Protein AF-A0AB35WZZ3-F1 (afdb_monomer)

Radius of gyration: 19.02 Å; Cα contacts (8 Å, |Δi|>4): 76; chains: 1; bounding box: 48×32×59 Å

Me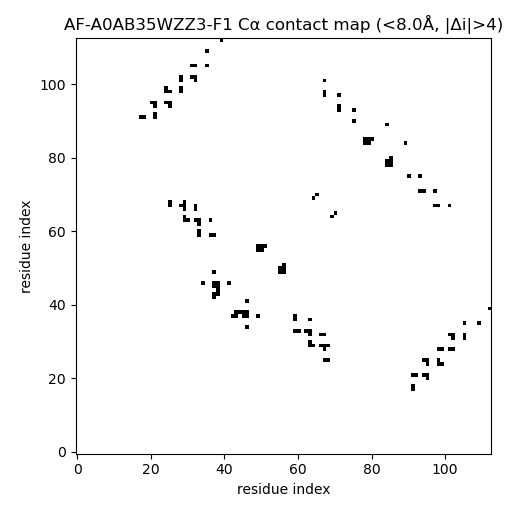an predicted aligned error: 11.55 Å

pLDDT: mean 73.07, std 9.66, range [41.69, 84.5]

Sequence (113 aa):
MEVAASQRPKIHQAKTSLLLWASALTIASTVLVFIATIGKDYGMSGISSVIGEPVVFQSYIFQALGGSIGLPAIHVLVASLFKSKRNSTSRRRIFIVWSVVVITLQLIVIKSL

Solvent-accessible surface area (backbone atoms only — not comparable to full-atom values): 6303 Å² total; per-residue (Å²): 138,84,77,96,71,89,73,74,68,62,64,56,51,56,55,52,51,53,48,53,52,33,52,51,43,44,54,51,28,28,51,49,44,36,52,52,52,45,35,72,76,54,34,82,82,32,56,67,61,38,66,74,33,65,71,58,38,49,51,46,49,51,49,14,45,46,75,59,44,43,67,52,49,51,53,47,52,58,37,55,72,39,80,90,57,62,47,71,70,59,50,44,48,50,47,43,55,45,26,52,51,52,45,54,53,51,54,51,51,62,74,73,105

Nearest PDB structures (foldseek):
  1ez3-assembly1_A  TM=2.891E-01  e=9.883E+00  Rattus norvegicus
  6h2f-assembly1_A  TM=2.253E-01  e=9.361E+00  Aeromonas hydrophila subsp. hydrophila AL09-71

Structure (mmCIF, N/CA/C/O backbone):
data_AF-A0AB35WZZ3-F1
#
_entry.id   AF-A0AB35WZZ3-F1
#
loop_
_atom_site.group_PDB
_atom_site.id
_atom_site.type_symbol
_atom_site.label_atom_id
_atom_site.label_alt_id
_atom_site.label_comp_id
_atom_site.label_asym_id
_atom_site.label_entity_id
_atom_site.label_seq_id
_atom_site.pdbx_PDB_ins_code
_atom_site.Cartn_x
_atom_site.Cartn_y
_atom_site.Cartn_z
_atom_site.occupancy
_atom_site.B_iso_or_equiv
_atom_site.auth_seq_id
_atom_site.auth_comp_id
_atom_site.auth_asym_id
_atom_site.auth_atom_id
_atom_site.pdbx_PDB_model_num
ATOM 1 N N . MET A 1 1 ? 25.993 20.822 -40.740 1.00 41.69 1 MET A N 1
ATOM 2 C CA . MET A 1 1 ? 26.288 20.412 -39.348 1.00 41.69 1 MET A CA 1
ATOM 3 C C . MET A 1 1 ? 24.998 20.545 -38.560 1.00 41.69 1 MET A C 1
ATOM 5 O O . MET A 1 1 ? 24.672 21.635 -38.113 1.00 41.69 1 MET A O 1
ATOM 9 N N . GLU A 1 2 ? 24.201 19.480 -38.515 1.00 46.62 2 GLU A N 1
ATOM 10 C CA . GLU A 1 2 ? 22.810 19.534 -38.058 1.00 46.62 2 GLU A CA 1
ATOM 11 C C . GLU A 1 2 ? 22.672 18.902 -36.663 1.00 46.62 2 GLU A C 1
ATOM 13 O O . GLU A 1 2 ? 22.895 17.713 -36.464 1.00 46.62 2 GLU A O 1
ATOM 18 N N . VAL A 1 3 ? 22.394 19.776 -35.694 1.00 51.94 3 VAL A N 1
ATOM 19 C CA . VAL A 1 3 ? 21.508 19.608 -34.531 1.00 51.94 3 VAL A CA 1
ATOM 20 C C . VAL A 1 3 ? 21.571 18.269 -33.771 1.00 51.94 3 VAL A C 1
ATOM 22 O O . VAL A 1 3 ? 20.701 17.413 -33.882 1.00 51.94 3 VAL A O 1
ATOM 25 N N . ALA A 1 4 ? 22.519 18.165 -32.835 1.00 54.06 4 ALA A N 1
ATOM 26 C CA . ALA A 1 4 ? 22.483 17.195 -31.730 1.00 54.06 4 ALA A CA 1
ATOM 27 C C . ALA A 1 4 ? 21.775 17.763 -30.476 1.00 54.06 4 ALA A C 1
ATOM 29 O O . ALA A 1 4 ? 22.236 17.592 -29.346 1.00 54.06 4 ALA A O 1
ATOM 30 N N . ALA A 1 5 ? 20.660 18.474 -30.659 1.00 63.69 5 ALA A N 1
ATOM 31 C CA . ALA A 1 5 ? 19.869 19.043 -29.571 1.00 63.69 5 ALA A CA 1
ATOM 32 C C . ALA A 1 5 ? 18.444 18.474 -29.597 1.00 63.69 5 ALA A C 1
ATOM 34 O O . ALA A 1 5 ? 17.812 18.433 -30.643 1.00 63.69 5 ALA A O 1
ATOM 35 N N . SER A 1 6 ? 17.923 18.104 -28.420 1.00 56.25 6 SER A N 1
ATOM 36 C CA . SER A 1 6 ? 16.512 17.748 -28.160 1.00 56.25 6 SER A CA 1
ATOM 37 C C . SER A 1 6 ? 16.118 16.257 -28.126 1.00 56.25 6 SER A C 1
ATOM 39 O O . SER A 1 6 ? 15.134 15.836 -28.726 1.00 56.25 6 SER A O 1
ATOM 41 N N . GLN A 1 7 ? 16.795 15.440 -27.309 1.00 52.62 7 GLN A N 1
ATOM 42 C CA . GLN A 1 7 ? 16.168 14.211 -26.763 1.00 52.62 7 GLN A CA 1
ATOM 43 C C . GLN A 1 7 ? 16.281 14.040 -25.235 1.00 52.62 7 GLN A C 1
ATOM 45 O O . GLN A 1 7 ? 15.678 13.131 -24.666 1.00 52.62 7 GLN A O 1
ATOM 50 N N . ARG A 1 8 ? 16.971 14.940 -24.518 1.00 51.97 8 ARG A N 1
ATOM 51 C CA . ARG A 1 8 ? 17.187 14.813 -23.063 1.00 51.97 8 ARG A CA 1
ATOM 52 C C . ARG A 1 8 ? 15.981 15.119 -22.138 1.00 51.97 8 ARG A C 1
ATOM 54 O O . ARG A 1 8 ? 15.949 14.507 -21.071 1.00 51.97 8 ARG A O 1
ATOM 61 N N . PRO A 1 9 ? 14.963 15.947 -22.473 1.00 53.34 9 PRO A N 1
ATOM 62 C CA . PRO A 1 9 ? 13.908 16.264 -21.497 1.00 53.34 9 PRO A CA 1
ATOM 63 C C . PRO A 1 9 ? 12.810 15.188 -21.369 1.00 53.34 9 PRO A C 1
ATOM 65 O O . PRO A 1 9 ? 12.234 15.025 -20.293 1.00 53.34 9 PRO A O 1
ATOM 68 N N . LYS A 1 10 ? 12.536 14.401 -22.422 1.00 53.03 10 LYS A N 1
ATOM 69 C CA . LYS A 1 10 ? 11.400 13.453 -22.428 1.00 53.03 10 LYS A CA 1
ATOM 70 C C . LYS A 1 10 ? 11.599 12.252 -21.494 1.00 53.03 10 LYS A C 1
ATOM 72 O O . LYS A 1 10 ? 10.660 11.832 -20.822 1.00 53.03 10 LYS A O 1
ATOM 77 N N . ILE A 1 11 ? 12.820 11.719 -21.404 1.00 54.66 11 ILE A N 1
ATOM 78 C CA . ILE A 1 11 ? 13.120 10.534 -20.577 1.00 54.66 11 ILE A CA 1
ATOM 79 C C . ILE A 1 11 ? 13.040 10.870 -19.083 1.00 54.66 11 ILE A C 1
ATOM 81 O O . ILE A 1 11 ? 12.576 10.049 -18.288 1.00 54.66 11 ILE A O 1
ATOM 85 N N . HIS A 1 12 ? 13.478 12.070 -18.690 1.00 53.25 12 HIS A N 1
ATOM 86 C CA . HIS A 1 12 ? 13.447 12.470 -17.289 1.00 53.25 12 HIS A CA 1
ATOM 87 C C . HIS A 1 12 ? 12.016 12.754 -16.824 1.00 53.25 12 HIS A C 1
ATOM 89 O O . HIS A 1 12 ? 11.621 12.220 -15.790 1.00 53.25 12 HIS A O 1
ATOM 95 N N . GLN A 1 13 ? 11.214 13.481 -17.614 1.00 57.88 13 GLN A N 1
ATOM 96 C CA . GLN A 1 13 ? 9.814 13.753 -17.273 1.00 57.88 13 GLN A CA 1
ATOM 97 C C . GLN A 1 13 ? 8.944 12.491 -17.227 1.00 57.88 13 GLN A C 1
ATOM 99 O O . GLN A 1 13 ? 8.154 12.337 -16.298 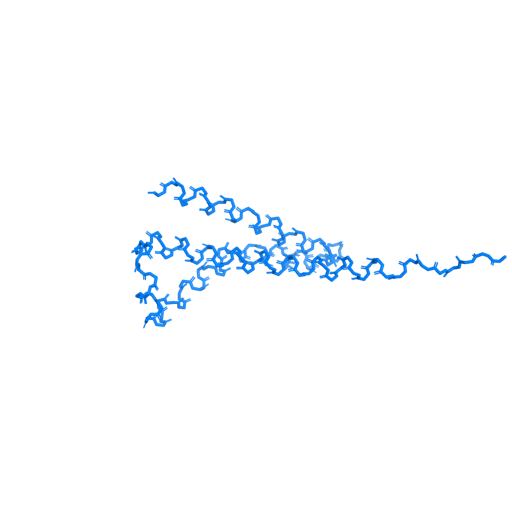1.00 57.88 13 GLN A O 1
ATOM 104 N N . ALA A 1 14 ? 9.131 11.546 -18.155 1.00 58.94 14 ALA A N 1
ATOM 105 C CA . ALA A 1 14 ? 8.392 10.282 -18.142 1.00 58.94 14 ALA A CA 1
ATOM 106 C C . ALA A 1 14 ? 8.701 9.425 -16.900 1.00 58.94 14 ALA A C 1
ATOM 108 O O . ALA A 1 14 ? 7.836 8.714 -16.396 1.00 58.94 14 ALA A O 1
ATOM 109 N N . LYS A 1 15 ? 9.933 9.485 -16.372 1.00 56.97 15 LYS A N 1
ATOM 110 C CA . LYS A 1 15 ? 10.300 8.785 -15.130 1.00 56.97 15 LYS A CA 1
ATOM 111 C C . LYS A 1 15 ? 9.719 9.458 -13.888 1.00 56.97 15 LYS A C 1
ATOM 113 O O . LYS A 1 15 ? 9.410 8.741 -12.935 1.00 56.97 15 LYS A O 1
ATOM 118 N N . THR A 1 16 ? 9.589 10.782 -13.880 1.00 62.03 16 THR A N 1
ATOM 119 C CA . THR A 1 16 ? 8.998 11.529 -12.761 1.00 62.03 16 THR A CA 1
ATOM 120 C C . THR A 1 16 ? 7.482 11.347 -12.722 1.00 62.03 16 THR A C 1
ATOM 122 O O . THR A 1 16 ? 6.936 11.072 -11.657 1.00 62.03 16 THR A O 1
ATOM 125 N N . SER A 1 17 ? 6.810 11.369 -13.878 1.00 70.81 17 SER A N 1
ATOM 126 C CA . SER A 1 17 ? 5.367 11.113 -13.958 1.00 70.81 17 SER A CA 1
ATOM 127 C C . SER A 1 17 ? 5.011 9.696 -13.496 1.00 70.81 17 SER A C 1
ATOM 129 O O . SER A 1 17 ? 4.091 9.521 -12.705 1.00 70.81 17 SER A O 1
ATOM 131 N N . LEU A 1 18 ? 5.786 8.680 -13.891 1.00 67.12 18 LEU A N 1
ATOM 132 C CA . LEU A 1 18 ? 5.563 7.289 -13.470 1.00 67.12 18 LEU A CA 1
ATOM 133 C C . LEU A 1 18 ? 5.733 7.058 -11.963 1.00 67.12 18 LEU A C 1
ATOM 135 O O . LEU A 1 18 ? 5.088 6.167 -11.419 1.00 67.12 18 LEU A O 1
ATOM 139 N N . LEU A 1 19 ? 6.619 7.811 -11.296 1.00 73.69 19 LEU A N 1
ATOM 140 C CA . LEU A 1 19 ? 6.722 7.768 -9.831 1.00 73.69 19 LEU A CA 1
ATOM 141 C C . LEU A 1 19 ? 5.461 8.316 -9.193 1.00 73.69 19 LEU A C 1
ATOM 143 O O . LEU A 1 19 ? 4.896 7.652 -8.335 1.00 73.69 19 LEU A O 1
ATOM 147 N N . LEU A 1 20 ? 5.040 9.494 -9.651 1.00 78.56 20 LEU A N 1
ATOM 148 C CA . LEU A 1 20 ? 3.897 10.208 -9.104 1.00 78.56 20 LEU A CA 1
ATOM 149 C C . LEU A 1 20 ? 2.618 9.367 -9.209 1.00 78.56 20 LEU A C 1
ATOM 151 O O . LEU A 1 20 ? 1.887 9.218 -8.233 1.00 78.56 20 LEU A O 1
ATOM 155 N N . TRP A 1 21 ? 2.398 8.743 -10.371 1.00 74.19 21 TRP A N 1
ATOM 156 C CA . TRP A 1 21 ? 1.270 7.840 -10.594 1.00 74.19 21 TRP A CA 1
ATOM 157 C C . TRP A 1 21 ? 1.348 6.577 -9.735 1.00 74.19 21 TRP A C 1
ATOM 159 O O . TRP A 1 21 ? 0.349 6.197 -9.131 1.00 74.19 21 TRP A O 1
ATOM 169 N N . ALA A 1 22 ? 2.519 5.939 -9.637 1.00 73.44 22 ALA A N 1
ATOM 170 C CA . ALA A 1 22 ? 2.682 4.743 -8.812 1.00 73.44 22 ALA A CA 1
ATOM 171 C C . ALA A 1 22 ? 2.442 5.038 -7.322 1.00 73.44 22 ALA A C 1
ATOM 173 O O . ALA A 1 22 ? 1.758 4.264 -6.652 1.00 73.44 22 ALA A O 1
ATOM 174 N N . SER A 1 23 ? 2.951 6.163 -6.807 1.00 77.94 23 SER A N 1
ATOM 175 C CA . SER A 1 23 ? 2.712 6.573 -5.422 1.00 77.94 23 SER A CA 1
ATOM 176 C C . SER A 1 23 ? 1.248 6.928 -5.180 1.00 77.94 23 SER A C 1
ATOM 178 O O . SER A 1 23 ? 0.671 6.447 -4.210 1.00 77.94 23 SER A O 1
ATOM 180 N N . ALA A 1 24 ? 0.626 7.703 -6.075 1.00 80.81 24 ALA A N 1
ATOM 181 C CA . ALA A 1 24 ? -0.773 8.101 -5.936 1.00 80.81 24 ALA A CA 1
ATOM 182 C C . ALA A 1 24 ? -1.715 6.889 -5.944 1.00 80.81 24 ALA A C 1
ATOM 184 O O . ALA A 1 24 ? -2.582 6.782 -5.083 1.00 80.81 24 ALA A O 1
ATOM 185 N N . LEU A 1 25 ? -1.503 5.940 -6.863 1.00 80.19 25 LEU A N 1
ATOM 186 C CA . LEU A 1 25 ? -2.295 4.710 -6.942 1.00 80.19 25 LEU A CA 1
ATOM 187 C C . LEU A 1 25 ? -2.097 3.810 -5.722 1.00 80.19 25 LEU A C 1
ATOM 189 O O . LEU A 1 25 ? -3.063 3.227 -5.236 1.00 80.19 25 LEU A O 1
ATOM 193 N N . THR A 1 26 ? -0.871 3.724 -5.201 1.00 76.69 26 THR A N 1
ATOM 194 C CA . THR A 1 26 ? -0.596 2.936 -3.993 1.00 76.69 26 THR A CA 1
ATOM 195 C C . THR A 1 26 ? -1.336 3.531 -2.800 1.00 76.69 26 THR A C 1
ATOM 197 O O . THR A 1 26 ? -2.097 2.813 -2.158 1.00 76.69 26 THR A O 1
ATOM 200 N N . ILE A 1 27 ? -1.202 4.844 -2.573 1.00 83.62 27 ILE A N 1
ATOM 201 C CA . ILE A 1 27 ? -1.897 5.559 -1.492 1.00 83.62 27 ILE A CA 1
ATOM 202 C C . ILE A 1 27 ? -3.413 5.393 -1.628 1.00 83.62 27 ILE A C 1
ATOM 204 O O . ILE A 1 27 ? -4.071 4.998 -0.668 1.00 83.62 27 ILE A O 1
ATOM 208 N N . ALA A 1 28 ? -3.964 5.622 -2.823 1.00 81.88 28 ALA A N 1
ATOM 209 C CA . ALA A 1 28 ? -5.392 5.461 -3.078 1.00 81.88 28 ALA A CA 1
ATOM 210 C C . ALA A 1 28 ? -5.869 4.028 -2.790 1.00 81.88 28 ALA A C 1
ATOM 212 O O . ALA A 1 28 ? -6.900 3.842 -2.147 1.00 81.88 28 ALA A O 1
ATOM 213 N N . SER A 1 29 ? -5.100 3.012 -3.201 1.00 77.75 29 SER A N 1
ATOM 214 C CA . SER A 1 29 ? -5.432 1.615 -2.910 1.00 77.75 29 SER A CA 1
ATOM 215 C C . SER A 1 29 ? -5.404 1.317 -1.410 1.00 77.75 29 SER A C 1
ATOM 217 O O . SER A 1 29 ? -6.316 0.671 -0.908 1.00 77.75 29 SER A O 1
ATOM 219 N N . THR A 1 30 ? -4.418 1.829 -0.668 1.00 78.50 30 THR A N 1
ATOM 220 C CA . THR A 1 30 ? -4.323 1.622 0.781 1.00 78.50 30 THR A CA 1
ATOM 221 C C . THR A 1 30 ? -5.498 2.267 1.513 1.00 78.50 30 THR A C 1
ATOM 223 O O . THR A 1 30 ? -6.087 1.633 2.385 1.00 78.50 30 THR A O 1
ATOM 226 N N . VAL A 1 31 ? -5.889 3.485 1.126 1.00 83.06 31 VAL A N 1
ATOM 227 C CA . VAL A 1 31 ? -7.057 4.173 1.699 1.00 83.06 31 VAL A CA 1
ATOM 228 C C . VAL A 1 31 ? -8.347 3.405 1.409 1.00 83.06 31 VAL A C 1
ATOM 230 O O . VAL A 1 31 ? -9.166 3.227 2.306 1.00 83.06 31 VAL A O 1
ATOM 233 N N . LEU A 1 32 ? -8.521 2.893 0.188 1.00 82.06 32 LEU A N 1
ATOM 234 C CA . LEU A 1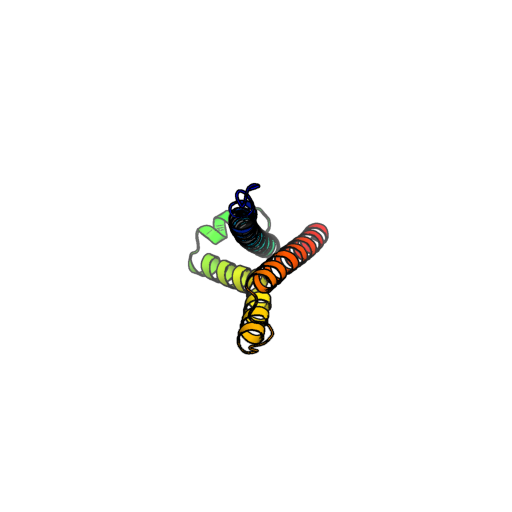 32 ? -9.693 2.087 -0.163 1.00 82.06 32 LEU A CA 1
ATOM 235 C C . LEU A 1 32 ? -9.768 0.789 0.639 1.00 82.06 32 LEU A C 1
ATOM 237 O O . LEU A 1 32 ? -10.836 0.461 1.144 1.00 82.06 32 LEU A O 1
ATOM 241 N N . VAL A 1 33 ? -8.649 0.074 0.798 1.00 81.94 33 VAL A N 1
ATOM 242 C CA . VAL A 1 33 ? -8.604 -1.124 1.651 1.00 81.94 33 VAL A CA 1
ATOM 243 C C . VAL A 1 33 ? -8.967 -0.754 3.087 1.00 81.94 33 VAL A C 1
ATOM 245 O O . VAL A 1 33 ? -9.790 -1.433 3.689 1.00 81.94 33 VAL A O 1
ATOM 248 N N . PHE A 1 34 ? -8.421 0.335 3.626 1.00 81.56 34 PHE A N 1
ATOM 249 C CA . PHE A 1 34 ? -8.733 0.799 4.978 1.00 81.56 34 PHE A CA 1
ATOM 250 C C . PHE A 1 34 ? -10.236 1.060 5.172 1.00 81.56 34 PHE A C 1
ATOM 252 O O . PHE A 1 34 ? -10.843 0.499 6.083 1.00 81.56 34 PHE A O 1
ATOM 259 N N . ILE A 1 35 ? -10.857 1.828 4.269 1.00 79.81 35 ILE A N 1
ATOM 260 C CA . ILE A 1 35 ? -12.296 2.132 4.318 1.00 79.81 35 ILE A CA 1
ATOM 261 C C . ILE A 1 35 ? -13.131 0.857 4.167 1.00 79.81 35 ILE A C 1
ATOM 263 O O . ILE A 1 35 ? -14.064 0.654 4.936 1.00 79.81 35 ILE A O 1
ATOM 267 N N . ALA A 1 36 ? -12.794 -0.015 3.214 1.00 78.06 36 ALA A N 1
ATOM 268 C CA . ALA A 1 36 ? -13.528 -1.257 2.983 1.00 78.06 36 ALA A CA 1
ATOM 269 C C . ALA A 1 36 ? -13.462 -2.200 4.194 1.00 78.06 36 ALA A C 1
ATOM 271 O O . ALA A 1 36 ? -14.456 -2.835 4.537 1.00 78.06 36 ALA A O 1
ATOM 272 N N . THR A 1 37 ? -12.313 -2.263 4.871 1.00 78.19 37 THR A N 1
ATOM 273 C CA . THR A 1 37 ? -12.135 -3.134 6.042 1.00 78.19 37 THR A CA 1
ATOM 274 C C . THR A 1 37 ? -12.952 -2.626 7.233 1.00 78.19 37 THR A C 1
ATOM 276 O O . THR A 1 37 ? -13.679 -3.403 7.843 1.00 78.19 37 THR A O 1
ATOM 279 N N . ILE A 1 38 ? -12.924 -1.315 7.505 1.00 78.38 38 ILE A N 1
ATOM 280 C CA . ILE A 1 38 ? -13.750 -0.707 8.563 1.00 78.38 38 ILE A CA 1
ATOM 281 C C . ILE A 1 38 ? -15.240 -0.803 8.224 1.00 78.38 38 ILE A C 1
ATOM 283 O O . ILE A 1 38 ? -16.048 -1.159 9.080 1.00 78.38 38 ILE A O 1
ATOM 287 N N . GLY A 1 39 ? -15.607 -0.525 6.971 1.00 76.69 39 GLY A N 1
ATOM 288 C CA . GLY A 1 39 ? -16.985 -0.609 6.495 1.00 76.69 39 GL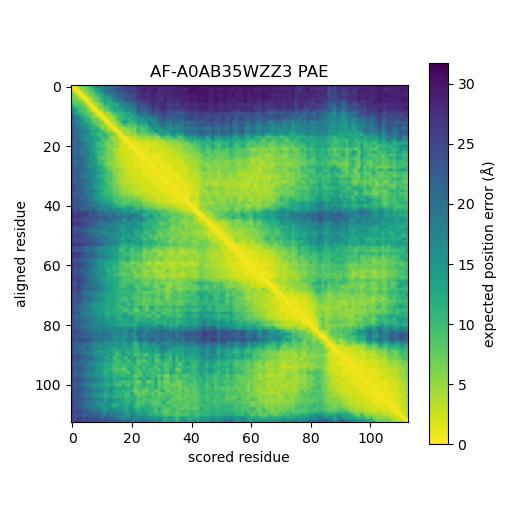Y A CA 1
ATOM 289 C C . GLY A 1 39 ? -17.564 -2.018 6.615 1.00 76.69 39 GLY A C 1
ATOM 290 O O . GLY A 1 39 ? -18.735 -2.157 6.957 1.00 76.69 39 GLY A O 1
ATOM 291 N N . LYS A 1 40 ? -16.746 -3.059 6.412 1.00 76.69 40 LYS A N 1
ATOM 292 C CA . LYS A 1 40 ? -17.156 -4.456 6.602 1.00 76.69 40 LYS A CA 1
ATOM 293 C C . LYS A 1 40 ? -17.409 -4.808 8.070 1.00 76.69 40 LYS A C 1
ATOM 295 O O . LYS A 1 40 ? -18.315 -5.585 8.350 1.00 76.69 40 LYS A O 1
ATOM 300 N N . ASP A 1 41 ? -16.597 -4.288 8.988 1.00 74.25 41 ASP A N 1
ATOM 301 C CA . ASP A 1 41 ? -16.627 -4.707 10.396 1.00 74.25 41 ASP A CA 1
ATOM 302 C C . ASP A 1 41 ? -17.592 -3.879 11.257 1.00 74.25 41 ASP A C 1
ATOM 304 O O . ASP A 1 41 ? -18.219 -4.425 12.162 1.00 74.25 41 ASP A O 1
ATOM 308 N N . TYR A 1 42 ? -17.756 -2.585 10.962 1.00 72.62 42 TYR A N 1
ATOM 309 C CA . TYR A 1 42 ? -18.570 -1.662 11.768 1.00 72.62 42 TYR A CA 1
ATOM 310 C C . TYR A 1 42 ? -19.648 -0.904 10.972 1.00 72.62 42 TYR A C 1
ATOM 312 O O . TYR A 1 42 ? -20.382 -0.094 11.543 1.00 72.62 42 TYR A O 1
ATOM 320 N N . GLY A 1 43 ? -19.750 -1.127 9.657 1.00 70.88 43 GLY A N 1
ATOM 321 C CA . GLY A 1 43 ? -20.560 -0.293 8.766 1.00 70.88 43 GLY A CA 1
ATOM 322 C C . GLY A 1 43 ? -19.936 1.089 8.519 1.00 70.88 43 GLY A C 1
ATOM 323 O O . GLY A 1 43 ? -19.020 1.528 9.216 1.00 70.88 43 GLY A O 1
ATOM 324 N N . MET A 1 44 ? -20.443 1.822 7.520 1.00 68.38 44 MET A N 1
ATOM 325 C CA . MET A 1 44 ? -19.915 3.149 7.139 1.00 68.38 44 MET A CA 1
ATOM 326 C C . MET A 1 44 ? -19.998 4.196 8.270 1.00 68.38 44 MET A C 1
ATOM 328 O O . MET A 1 44 ? -19.248 5.170 8.264 1.00 68.38 44 MET A O 1
ATOM 332 N N . SER A 1 45 ? -20.876 3.992 9.256 1.00 68.56 45 SER A N 1
ATOM 333 C CA . SER A 1 45 ? -21.033 4.845 10.441 1.00 68.56 45 SER A CA 1
ATOM 334 C C . SER A 1 45 ? -19.975 4.617 11.528 1.00 68.56 45 SER A C 1
ATOM 336 O O . SER A 1 45 ? -19.812 5.472 12.391 1.00 68.56 45 SER A O 1
ATOM 338 N N . GLY A 1 46 ? -19.247 3.494 11.506 1.00 67.69 46 GLY A N 1
ATOM 339 C CA . GLY A 1 46 ? -18.268 3.130 12.541 1.00 67.69 46 GLY A CA 1
ATOM 340 C C . GLY A 1 46 ? -16.883 3.764 12.386 1.00 67.69 46 GLY A C 1
ATOM 341 O O . GLY A 1 46 ? -16.033 3.611 13.261 1.00 67.69 46 GLY A O 1
ATOM 342 N N . ILE A 1 47 ? -16.639 4.497 11.294 1.00 68.44 47 ILE A N 1
ATOM 343 C CA . ILE A 1 47 ? -15.323 5.074 10.975 1.00 68.44 47 ILE A CA 1
ATOM 344 C C . ILE A 1 47 ? -14.863 6.063 12.056 1.00 68.44 47 ILE A C 1
ATOM 346 O O . ILE A 1 47 ? -13.700 6.043 12.454 1.00 68.44 47 ILE A O 1
ATOM 350 N N . SER A 1 48 ? -15.767 6.900 12.572 1.00 71.69 48 SER A N 1
ATOM 351 C CA . SER A 1 48 ? -15.444 7.857 13.638 1.00 71.69 48 SER A CA 1
ATOM 352 C C . SER A 1 48 ? -15.079 7.171 14.953 1.00 71.69 48 SER A C 1
ATOM 354 O O . SER A 1 48 ? -14.208 7.657 15.670 1.00 71.69 48 SER A O 1
ATOM 356 N N . SER A 1 49 ? -15.709 6.033 15.251 1.00 72.19 49 SER A N 1
ATOM 357 C CA . SER A 1 49 ? -15.432 5.252 16.459 1.00 72.19 49 SER A CA 1
ATOM 358 C C . SER A 1 49 ? -14.053 4.602 16.394 1.00 72.19 49 SER A C 1
ATOM 360 O O . SER A 1 49 ? -13.303 4.673 17.359 1.00 72.19 49 SER A O 1
ATOM 362 N N . VAL A 1 50 ? -13.665 4.071 15.228 1.00 72.75 50 VAL A N 1
ATOM 363 C CA . VAL A 1 50 ? -12.329 3.488 15.021 1.00 72.75 50 VAL A CA 1
ATOM 364 C C . VAL A 1 50 ? -11.222 4.539 15.147 1.00 72.75 50 VAL A C 1
ATOM 366 O O . VAL A 1 50 ? -10.178 4.253 15.722 1.00 72.75 50 VAL A O 1
ATOM 369 N N . ILE A 1 51 ? -11.435 5.765 14.654 1.00 75.56 51 ILE A N 1
ATOM 370 C CA . ILE A 1 51 ? -10.451 6.859 14.775 1.00 75.56 51 ILE A CA 1
ATOM 371 C C . ILE A 1 51 ? -10.263 7.294 16.238 1.00 75.56 51 ILE A C 1
ATOM 373 O O . ILE A 1 51 ? -9.163 7.693 16.619 1.00 75.56 51 ILE A O 1
ATOM 377 N N . GLY A 1 52 ? -11.314 7.205 17.058 1.00 79.44 52 GLY A N 1
ATOM 378 C CA . GLY A 1 52 ? -11.254 7.527 18.486 1.00 79.44 52 GLY A CA 1
ATOM 379 C C . GLY A 1 52 ? -10.422 6.542 19.312 1.00 79.44 52 GLY A C 1
ATOM 380 O O . GLY A 1 52 ? -10.019 6.873 20.425 1.00 79.44 52 GLY A O 1
ATOM 381 N N . GLU A 1 53 ? -10.128 5.361 18.765 1.00 82.31 53 GLU A N 1
ATOM 382 C CA . GLU A 1 53 ? -9.502 4.259 19.487 1.00 82.31 53 GLU A CA 1
ATOM 383 C C . GLU A 1 53 ? -8.149 3.902 18.840 1.00 82.31 53 GLU A C 1
ATOM 385 O O . GLU A 1 53 ? -8.082 3.119 17.888 1.00 82.31 53 GLU A O 1
ATOM 390 N N . PRO A 1 54 ? -7.027 4.469 19.325 1.00 78.88 54 PRO A N 1
ATOM 391 C CA . PRO A 1 54 ? -5.754 4.473 18.597 1.00 78.88 54 PRO A CA 1
ATOM 392 C C . PRO A 1 54 ? -5.195 3.071 18.323 1.00 78.88 54 PRO A C 1
ATOM 394 O O . PRO A 1 54 ? -4.562 2.850 17.292 1.00 78.88 54 PRO A O 1
ATOM 397 N N . VAL A 1 55 ? -5.460 2.109 19.211 1.00 84.25 55 VAL A N 1
ATOM 398 C CA . VAL A 1 55 ? -5.034 0.709 19.048 1.00 84.25 55 VAL A CA 1
ATOM 399 C C . VAL A 1 55 ? -5.788 0.031 17.900 1.00 84.25 55 VAL A C 1
ATOM 401 O O . VAL A 1 55 ? -5.184 -0.680 17.096 1.00 84.25 55 VAL A O 1
ATOM 404 N N . VAL A 1 56 ? -7.094 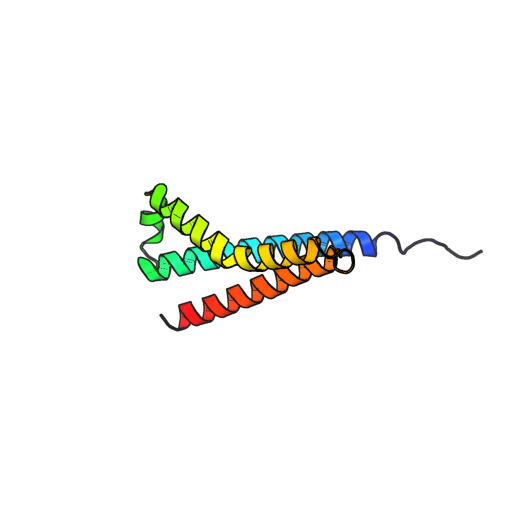0.281 17.795 1.00 79.88 56 VAL A N 1
ATOM 405 C CA . VAL A 1 56 ? -7.957 -0.270 16.742 1.00 79.88 56 VAL A CA 1
ATOM 406 C C . VAL A 1 56 ? -7.647 0.414 15.411 1.00 79.88 56 VAL A C 1
ATOM 408 O O . VAL A 1 56 ? -7.470 -0.240 14.390 1.00 79.88 56 VAL A O 1
ATOM 411 N N . PHE A 1 57 ? -7.462 1.733 15.415 1.00 79.31 57 PHE A N 1
ATOM 412 C CA . PHE A 1 57 ? -7.013 2.468 14.235 1.00 79.31 57 PHE A CA 1
ATOM 413 C C . PHE A 1 57 ? -5.686 1.926 13.680 1.00 79.31 57 PHE A C 1
ATOM 415 O O . PHE A 1 57 ? -5.548 1.692 12.476 1.00 79.31 57 PHE A O 1
ATOM 422 N N . GLN A 1 58 ? -4.712 1.678 14.560 1.00 82.81 58 GLN A N 1
ATOM 423 C CA . GLN A 1 58 ? -3.406 1.157 14.175 1.00 82.81 58 GLN A CA 1
ATOM 424 C C . GLN A 1 58 ? -3.492 -0.265 13.599 1.00 82.81 58 GLN A C 1
ATOM 426 O O . GLN A 1 58 ? -2.811 -0.557 12.611 1.00 82.81 58 GLN A O 1
ATOM 431 N N . SER A 1 59 ? -4.332 -1.142 14.159 1.00 81.94 59 SER A N 1
ATOM 432 C CA . SER A 1 59 ? -4.519 -2.495 13.620 1.00 81.94 59 SER A CA 1
ATOM 433 C C . SER A 1 59 ? -5.115 -2.462 12.208 1.00 81.94 59 SER A C 1
ATOM 435 O O . SER A 1 59 ? -4.592 -3.139 11.319 1.00 81.94 59 SER A O 1
ATOM 437 N N . TYR A 1 60 ? -6.103 -1.596 11.953 1.00 81.69 60 TYR A N 1
ATOM 438 C CA . TYR A 1 60 ? -6.671 -1.402 10.615 1.00 81.69 60 TYR A CA 1
ATOM 439 C C . TYR A 1 60 ? -5.678 -0.791 9.624 1.00 81.69 60 TYR A C 1
ATOM 441 O O . TYR A 1 60 ? -5.661 -1.189 8.459 1.00 81.69 60 TYR A O 1
ATOM 449 N N . ILE A 1 61 ? -4.801 0.122 10.060 1.00 82.06 61 ILE A N 1
ATOM 450 C CA . ILE A 1 61 ? -3.705 0.620 9.215 1.00 82.06 61 ILE A CA 1
ATOM 451 C C . ILE A 1 61 ? -2.772 -0.522 8.817 1.00 82.06 61 ILE A C 1
ATOM 453 O O . ILE A 1 61 ? -2.456 -0.664 7.636 1.00 82.06 61 ILE A O 1
ATOM 457 N N . PHE A 1 62 ? -2.332 -1.351 9.766 1.00 81.94 62 PHE A N 1
ATOM 458 C CA . PHE A 1 62 ? -1.442 -2.469 9.451 1.00 81.94 62 PHE A CA 1
ATOM 459 C C . PHE A 1 62 ? -2.107 -3.500 8.548 1.00 81.94 62 PHE A C 1
ATOM 461 O O . PHE A 1 62 ? -1.466 -4.007 7.629 1.00 81.94 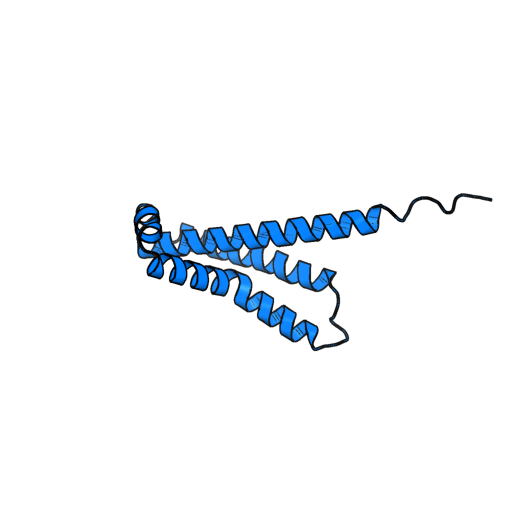62 PHE A O 1
ATOM 468 N N . GLN A 1 63 ? -3.394 -3.768 8.756 1.00 81.88 63 GLN A N 1
ATOM 469 C CA . GLN A 1 63 ? -4.163 -4.653 7.894 1.00 81.88 63 GLN A CA 1
ATOM 470 C C . GLN A 1 63 ? -4.295 -4.078 6.478 1.00 81.88 63 GLN A C 1
ATOM 472 O O . GLN A 1 63 ? -4.067 -4.792 5.499 1.00 81.88 63 GLN A O 1
ATOM 477 N N . ALA A 1 64 ? -4.569 -2.777 6.353 1.00 81.12 64 ALA A N 1
ATOM 478 C CA . ALA A 1 64 ? -4.657 -2.105 5.065 1.00 81.12 64 ALA A CA 1
ATOM 479 C C . ALA A 1 64 ? -3.308 -2.067 4.335 1.00 81.12 64 ALA A C 1
ATOM 481 O O . ALA A 1 64 ? -3.240 -2.359 3.138 1.00 81.12 64 ALA A O 1
ATOM 482 N N . LEU A 1 65 ? -2.218 -1.770 5.045 1.00 80.31 65 LEU A N 1
ATOM 483 C CA . LEU A 1 65 ? -0.858 -1.809 4.506 1.00 80.31 65 LEU A CA 1
ATOM 484 C C . LEU A 1 65 ? -0.462 -3.231 4.089 1.00 80.31 65 LEU A C 1
ATOM 486 O O . LEU A 1 65 ? 0.073 -3.423 2.998 1.00 80.31 65 LEU A O 1
ATOM 490 N N . GLY A 1 66 ? -0.772 -4.236 4.909 1.00 77.81 66 GLY A N 1
ATOM 491 C CA . GLY A 1 66 ? -0.521 -5.643 4.601 1.00 77.81 66 GLY A CA 1
ATOM 492 C C . GLY A 1 66 ? -1.271 -6.111 3.353 1.00 77.81 66 GLY A C 1
ATOM 493 O O . GLY A 1 66 ? -0.666 -6.705 2.461 1.00 77.81 66 GLY A O 1
ATOM 494 N N . GLY A 1 67 ? -2.560 -5.773 3.243 1.00 74.81 67 GLY A N 1
ATOM 495 C CA . GLY A 1 67 ? -3.406 -6.136 2.103 1.00 74.81 67 GLY A CA 1
ATOM 496 C C . GLY A 1 67 ? -3.068 -5.397 0.803 1.00 74.81 67 GLY A C 1
ATOM 497 O O . GLY A 1 67 ? -3.200 -5.967 -0.280 1.00 74.81 67 GLY A O 1
ATOM 498 N N . SER A 1 68 ? -2.600 -4.146 0.884 1.00 75.50 68 SER A N 1
ATOM 499 C CA . SER A 1 68 ? -2.298 -3.324 -0.301 1.00 75.50 68 SER A CA 1
ATOM 500 C C . SER A 1 68 ? -0.839 -3.408 -0.764 1.00 75.50 68 SER A C 1
ATOM 502 O O . SER A 1 68 ? -0.586 -3.452 -1.967 1.00 75.50 68 SER A O 1
ATOM 504 N N . ILE A 1 69 ? 0.126 -3.455 0.160 1.00 76.88 69 ILE A N 1
ATOM 505 C CA . ILE A 1 69 ? 1.563 -3.307 -0.136 1.00 76.88 69 ILE A CA 1
ATOM 506 C C . ILE A 1 69 ? 2.355 -4.593 0.132 1.00 76.88 69 ILE A C 1
ATOM 508 O O . ILE A 1 69 ? 3.400 -4.787 -0.492 1.00 76.88 69 ILE A O 1
ATOM 512 N N . GLY A 1 70 ? 1.870 -5.500 0.986 1.00 78.62 70 GLY A N 1
ATOM 513 C CA . GLY A 1 70 ? 2.617 -6.693 1.406 1.00 78.62 70 GLY A CA 1
ATOM 514 C C . GLY A 1 70 ? 3.091 -7.569 0.240 1.00 78.62 70 GLY A C 1
ATOM 515 O O . GLY A 1 70 ? 4.292 -7.768 0.049 1.00 78.62 70 GLY A O 1
ATOM 516 N N . LEU A 1 71 ? 2.163 -8.049 -0.591 1.00 77.31 71 LEU A N 1
ATOM 517 C CA . LEU A 1 71 ? 2.481 -8.932 -1.723 1.00 77.31 71 LEU A CA 1
ATOM 518 C C . LEU A 1 71 ? 3.360 -8.266 -2.811 1.00 77.31 71 LEU A C 1
ATOM 520 O O . LEU A 1 71 ? 4.351 -8.880 -3.220 1.00 77.31 71 LEU A O 1
ATOM 524 N N . PRO A 1 72 ? 3.107 -7.016 -3.250 1.00 77.94 72 PRO A N 1
ATOM 525 C CA . PRO A 1 72 ? 3.994 -6.289 -4.166 1.00 77.94 72 PRO A CA 1
ATOM 526 C C . PRO A 1 72 ? 5.384 -6.057 -3.606 1.00 77.94 72 PRO A C 1
ATOM 528 O O . PRO A 1 72 ? 6.366 -6.193 -4.336 1.00 77.94 72 PRO A O 1
ATOM 531 N N . ALA A 1 73 ? 5.475 -5.703 -2.322 1.00 78.88 73 ALA A N 1
ATOM 532 C CA . ALA A 1 73 ? 6.747 -5.461 -1.665 1.00 78.88 73 ALA A CA 1
ATOM 533 C C . ALA A 1 73 ? 7.583 -6.741 -1.640 1.00 78.88 73 ALA A C 1
ATOM 535 O O . ALA A 1 73 ? 8.745 -6.697 -2.037 1.00 78.88 73 ALA A O 1
ATOM 536 N N . ILE A 1 74 ? 6.985 -7.888 -1.293 1.00 80.69 74 ILE A N 1
ATOM 537 C CA . ILE A 1 74 ? 7.653 -9.197 -1.344 1.00 80.69 74 ILE A CA 1
ATOM 538 C C . ILE A 1 74 ? 8.092 -9.519 -2.777 1.00 80.69 74 ILE A C 1
ATOM 540 O O . ILE A 1 74 ? 9.249 -9.871 -3.003 1.00 80.69 74 ILE A O 1
ATOM 544 N N . HIS A 1 75 ? 7.213 -9.339 -3.766 1.00 78.69 75 HIS A N 1
ATOM 545 C CA . HIS A 1 75 ? 7.536 -9.613 -5.167 1.00 78.69 75 HIS A CA 1
ATOM 546 C C . HIS A 1 75 ? 8.710 -8.754 -5.663 1.00 78.69 75 HIS A C 1
ATOM 548 O O . HIS A 1 75 ? 9.629 -9.249 -6.320 1.00 78.69 75 HIS A O 1
ATOM 554 N N . VAL A 1 76 ? 8.714 -7.462 -5.329 1.00 78.56 76 VAL A N 1
ATOM 555 C CA . VAL A 1 7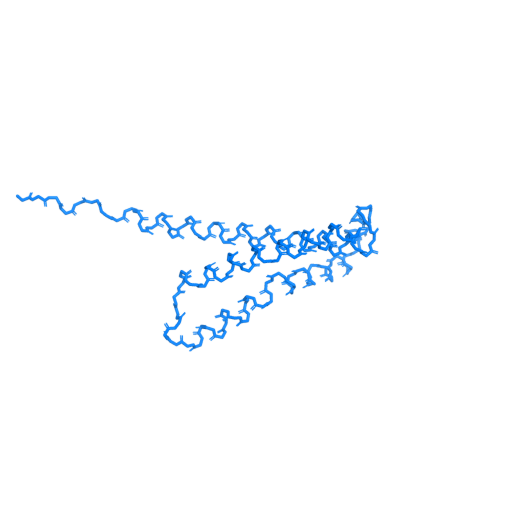6 ? 9.795 -6.536 -5.682 1.00 78.56 76 VAL A CA 1
ATOM 556 C C . VAL A 1 76 ? 11.078 -6.851 -4.915 1.00 78.56 76 VAL A C 1
ATOM 558 O O . VAL A 1 76 ? 12.158 -6.748 -5.500 1.00 78.56 76 VAL A O 1
ATOM 561 N N . LEU A 1 77 ? 10.981 -7.269 -3.653 1.00 80.31 77 LEU A N 1
ATOM 562 C CA . LEU A 1 77 ? 12.116 -7.669 -2.824 1.00 80.31 77 LEU A CA 1
ATOM 563 C C . LEU A 1 77 ? 12.795 -8.908 -3.413 1.00 80.31 77 LEU A C 1
ATOM 565 O O . LEU A 1 77 ? 13.994 -8.860 -3.685 1.00 80.31 77 LEU A O 1
ATOM 569 N N . VAL A 1 78 ? 12.032 -9.949 -3.754 1.00 80.75 78 VAL A N 1
ATOM 570 C CA . VAL A 1 78 ? 12.544 -11.143 -4.449 1.00 80.75 78 VAL A CA 1
ATOM 571 C C . VAL A 1 78 ? 13.156 -10.756 -5.797 1.00 80.75 78 VAL A C 1
ATOM 573 O O . VAL A 1 78 ? 14.301 -11.100 -6.083 1.00 80.75 78 VAL A O 1
ATOM 576 N N . ALA A 1 79 ? 12.459 -9.953 -6.607 1.00 77.75 79 ALA A N 1
ATOM 577 C CA . ALA A 1 79 ? 12.976 -9.482 -7.893 1.00 77.75 79 ALA A CA 1
ATOM 578 C C . ALA A 1 79 ? 14.238 -8.604 -7.766 1.00 77.75 79 ALA A C 1
ATOM 580 O O . ALA A 1 79 ? 15.000 -8.478 -8.726 1.00 77.75 79 ALA A O 1
ATOM 581 N N . SER A 1 80 ? 14.481 -7.986 -6.605 1.00 71.50 80 SER A N 1
ATOM 582 C CA . SER A 1 80 ? 15.673 -7.172 -6.355 1.00 71.50 80 SER A CA 1
ATOM 583 C C . SER A 1 80 ? 16.945 -8.001 -6.152 1.00 71.50 80 SER A C 1
ATOM 585 O O . SER A 1 80 ? 18.031 -7.536 -6.529 1.00 71.50 80 SER A O 1
ATOM 587 N N . LEU A 1 81 ? 16.798 -9.229 -5.639 1.00 77.56 81 LEU A N 1
ATOM 588 C CA . LEU A 1 81 ? 17.889 -10.179 -5.415 1.00 77.56 81 LEU A CA 1
ATOM 589 C C . LEU A 1 81 ? 18.441 -10.724 -6.742 1.00 77.56 81 LEU A C 1
ATOM 591 O O . LEU A 1 81 ? 19.647 -10.920 -6.881 1.00 77.56 81 LEU A O 1
ATOM 595 N N . PHE A 1 82 ? 17.599 -10.854 -7.770 1.00 75.69 82 PHE A N 1
ATOM 596 C CA . PHE A 1 82 ? 18.023 -11.299 -9.099 1.00 75.69 82 PHE A CA 1
ATOM 597 C C . PHE A 1 82 ? 18.580 -10.137 -9.937 1.00 75.69 82 PHE A C 1
ATOM 599 O O . PHE A 1 82 ? 17.847 -9.257 -10.393 1.00 75.69 82 PHE A O 1
ATOM 606 N N . LYS A 1 83 ? 19.896 -10.156 -10.203 1.00 55.06 83 LYS A N 1
ATOM 607 C CA . LYS A 1 83 ? 20.638 -9.105 -10.938 1.00 55.06 83 LYS A CA 1
ATOM 608 C C . LYS A 1 83 ? 20.030 -8.764 -12.313 1.00 55.06 83 LYS A C 1
ATOM 610 O O . LYS A 1 83 ? 20.066 -7.606 -12.714 1.00 55.06 83 LYS A O 1
ATOM 615 N N . SER A 1 84 ? 19.404 -9.736 -12.984 1.00 61.50 84 SER A N 1
ATOM 616 C CA . SER A 1 84 ? 18.726 -9.571 -14.284 1.00 61.50 84 SER A CA 1
ATOM 617 C C . SER A 1 84 ? 17.408 -8.768 -14.210 1.00 61.50 84 SER A C 1
ATOM 619 O O . SER A 1 84 ? 17.058 -8.069 -15.157 1.00 61.50 84 SER A O 1
ATOM 621 N N . LYS A 1 85 ? 16.696 -8.778 -13.070 1.00 59.19 85 LYS A N 1
ATOM 622 C CA . LYS A 1 85 ? 15.373 -8.132 -12.903 1.00 59.19 85 LYS A CA 1
ATOM 623 C C . LYS A 1 85 ? 15.417 -6.774 -12.192 1.00 59.19 85 LYS A C 1
ATOM 625 O O . LYS A 1 85 ? 14.379 -6.205 -11.848 1.00 59.19 85 LYS A O 1
ATOM 630 N N . ARG A 1 86 ? 16.606 -6.194 -12.004 1.00 60.12 86 ARG A N 1
ATOM 631 C CA . ARG A 1 86 ? 16.842 -4.966 -11.220 1.00 60.12 86 ARG A CA 1
ATOM 632 C C . ARG A 1 86 ? 16.401 -3.661 -11.924 1.00 60.12 86 ARG A C 1
ATOM 634 O O . ARG A 1 86 ? 16.989 -2.606 -11.709 1.00 60.12 86 ARG A O 1
ATOM 641 N N . ASN A 1 87 ? 15.359 -3.709 -12.755 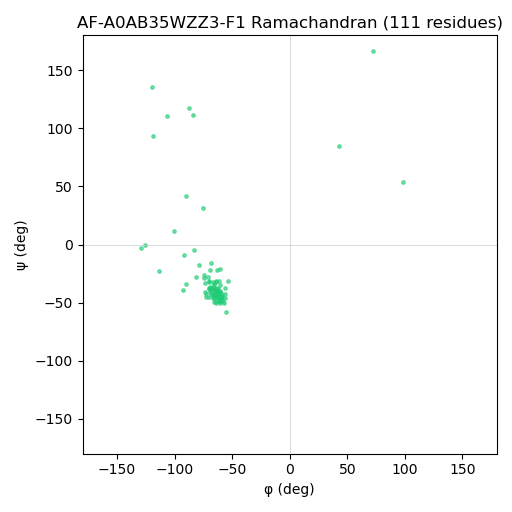1.00 72.44 87 ASN A N 1
ATOM 642 C CA . ASN A 1 87 ? 14.855 -2.561 -13.508 1.00 72.44 87 ASN A CA 1
ATOM 643 C C . ASN A 1 87 ? 13.818 -1.761 -12.695 1.00 72.44 87 ASN A C 1
ATOM 645 O O . ASN A 1 87 ? 12.730 -2.253 -12.386 1.00 72.44 87 ASN A O 1
ATOM 649 N N . SER A 1 88 ? 14.141 -0.497 -12.397 1.00 68.19 88 SER A N 1
ATOM 650 C CA . SER A 1 88 ? 13.280 0.444 -11.660 1.00 68.19 88 SER A CA 1
ATOM 651 C C . SER A 1 88 ? 11.900 0.636 -12.307 1.00 68.19 88 SER A C 1
ATOM 653 O O . SER A 1 88 ? 10.887 0.686 -11.612 1.00 68.19 88 SER A O 1
ATOM 655 N N . THR A 1 89 ? 11.825 0.650 -13.641 1.00 72.50 89 THR A N 1
ATOM 656 C CA . THR A 1 89 ? 10.557 0.795 -14.372 1.00 72.50 89 THR A CA 1
ATOM 657 C C . THR A 1 89 ? 9.655 -0.426 -14.185 1.00 72.50 89 THR A C 1
ATOM 659 O O . THR A 1 89 ? 8.443 -0.282 -14.030 1.00 72.50 89 THR A O 1
ATOM 662 N N . SER A 1 90 ? 10.239 -1.627 -14.141 1.00 73.44 90 SER A N 1
ATOM 663 C CA . SER A 1 90 ? 9.483 -2.869 -13.944 1.00 73.44 90 SER A CA 1
ATOM 664 C C . SER A 1 90 ? 8.895 -2.953 -12.536 1.00 73.44 90 SER A C 1
ATOM 666 O O . SER A 1 90 ? 7.755 -3.376 -12.374 1.00 73.44 90 SER A O 1
ATOM 668 N N . ARG A 1 91 ? 9.632 -2.476 -11.522 1.00 74.50 91 ARG A N 1
ATOM 669 C CA . ARG A 1 91 ? 9.146 -2.405 -10.133 1.00 74.50 91 ARG A CA 1
ATOM 670 C C . ARG A 1 91 ? 7.922 -1.501 -10.011 1.00 74.50 91 ARG A C 1
ATOM 672 O O . ARG A 1 91 ? 6.929 -1.900 -9.419 1.00 74.50 91 ARG A O 1
ATOM 679 N N . ARG A 1 92 ? 7.957 -0.318 -10.633 1.00 73.56 92 ARG A N 1
ATOM 680 C CA . ARG A 1 92 ? 6.817 0.617 -10.632 1.00 73.56 92 ARG A CA 1
ATOM 681 C C . ARG A 1 92 ? 5.590 0.032 -11.325 1.00 73.56 92 ARG A C 1
ATOM 683 O O . ARG A 1 92 ? 4.485 0.206 -10.832 1.00 73.56 92 ARG A O 1
ATOM 690 N N . ARG A 1 93 ? 5.777 -0.699 -12.430 1.00 77.19 93 ARG A N 1
ATOM 691 C CA . ARG A 1 93 ? 4.674 -1.397 -13.110 1.00 77.19 93 ARG A CA 1
ATOM 692 C C . ARG A 1 93 ? 4.020 -2.462 -12.231 1.00 77.19 93 ARG A C 1
ATOM 694 O O . ARG A 1 93 ? 2.802 -2.548 -12.250 1.00 77.19 93 ARG A O 1
ATOM 701 N N . ILE A 1 94 ? 4.797 -3.221 -11.453 1.00 79.56 94 ILE A N 1
ATOM 702 C CA . ILE A 1 94 ? 4.250 -4.215 -10.510 1.00 79.56 94 ILE A CA 1
ATOM 703 C C . ILE A 1 94 ? 3.331 -3.533 -9.491 1.00 79.56 94 ILE A C 1
ATOM 705 O O . ILE A 1 94 ? 2.209 -3.986 -9.300 1.00 79.56 94 ILE A O 1
ATOM 709 N N . PHE A 1 95 ? 3.766 -2.414 -8.906 1.00 75.00 95 PHE A N 1
ATOM 710 C CA . PHE A 1 95 ? 2.933 -1.640 -7.981 1.00 75.00 95 PHE A CA 1
ATOM 711 C C . PHE A 1 95 ? 1.661 -1.099 -8.644 1.00 75.00 95 PHE A C 1
ATOM 713 O O . PHE A 1 95 ? 0.585 -1.258 -8.087 1.00 75.00 95 PHE A O 1
ATOM 720 N N . ILE A 1 96 ? 1.758 -0.534 -9.853 1.00 74.75 96 ILE A N 1
ATOM 721 C CA . ILE A 1 96 ? 0.590 -0.018 -10.587 1.00 74.75 96 ILE A CA 1
ATOM 722 C C . ILE A 1 96 ? -0.426 -1.133 -10.870 1.00 74.75 96 ILE A C 1
ATOM 724 O O . ILE A 1 96 ? -1.604 -0.973 -10.564 1.00 74.75 96 ILE A O 1
ATOM 728 N N . VAL A 1 97 ? 0.020 -2.264 -11.431 1.00 79.75 97 VAL A N 1
ATOM 729 C CA . VAL A 1 97 ? -0.861 -3.405 -11.734 1.00 79.75 97 VAL A CA 1
ATOM 730 C C . VAL A 1 97 ? -1.497 -3.939 -10.455 1.00 79.75 97 VAL A C 1
ATOM 732 O O . VAL A 1 97 ? -2.691 -4.224 -10.440 1.00 79.75 97 VAL A O 1
ATOM 735 N N . TRP A 1 98 ? -0.735 -4.020 -9.365 1.00 82.00 98 TRP A N 1
ATOM 736 C CA . TRP A 1 98 ? -1.270 -4.493 -8.097 1.00 82.00 98 TRP A CA 1
ATOM 737 C C . TRP A 1 98 ? -2.296 -3.544 -7.485 1.00 82.00 98 TRP A C 1
ATOM 739 O O . TRP A 1 98 ? -3.350 -3.999 -7.055 1.00 82.00 98 TRP A O 1
ATOM 749 N N . SER A 1 99 ? -2.036 -2.234 -7.491 1.00 77.12 99 SER A N 1
ATOM 750 C CA . SER A 1 99 ? -3.013 -1.240 -7.046 1.00 77.12 99 SER A CA 1
ATOM 751 C C . SER A 1 99 ? -4.322 -1.372 -7.817 1.00 77.12 99 SER A C 1
ATOM 753 O O . SER A 1 99 ? -5.382 -1.352 -7.202 1.00 77.12 99 SER A O 1
ATOM 755 N N . VAL A 1 100 ? -4.265 -1.581 -9.136 1.00 79.44 100 VAL A N 1
ATOM 756 C CA . VAL A 1 100 ? -5.465 -1.817 -9.953 1.00 79.44 100 VAL A CA 1
ATOM 757 C C . VAL A 1 100 ? -6.200 -3.084 -9.507 1.00 79.44 100 VAL A C 1
ATOM 759 O O . VAL A 1 100 ? -7.403 -3.021 -9.271 1.00 79.44 100 VAL A O 1
ATOM 762 N N . VAL A 1 101 ? -5.493 -4.203 -9.321 1.00 84.50 101 VAL A N 1
ATOM 763 C CA . VAL A 1 101 ? -6.088 -5.469 -8.850 1.00 84.50 101 VAL A CA 1
ATOM 764 C C . VAL A 1 101 ? -6.749 -5.303 -7.481 1.00 84.50 101 VAL A C 1
ATOM 766 O O . VAL A 1 101 ? -7.893 -5.714 -7.305 1.00 84.50 101 VAL A O 1
ATOM 769 N N . VAL A 1 102 ? -6.069 -4.663 -6.527 1.00 81.25 102 VAL A N 1
ATOM 770 C CA . VAL A 1 102 ? -6.603 -4.408 -5.180 1.00 81.25 102 VAL A CA 1
ATOM 771 C C . VAL A 1 102 ? -7.858 -3.543 -5.248 1.00 81.25 102 VAL A C 1
ATOM 773 O O . VAL A 1 102 ? -8.854 -3.876 -4.614 1.00 81.25 102 VAL A O 1
ATOM 776 N N . ILE A 1 103 ? -7.845 -2.472 -6.046 1.00 76.88 103 ILE A N 1
ATOM 777 C CA . ILE A 1 103 ? -9.017 -1.607 -6.237 1.00 76.88 103 ILE A CA 1
ATOM 778 C C . ILE A 1 103 ? -10.183 -2.412 -6.819 1.00 76.88 103 ILE A C 1
ATOM 780 O O . ILE A 1 103 ? -11.294 -2.333 -6.302 1.00 76.88 103 ILE A O 1
ATOM 784 N N . THR A 1 104 ? -9.947 -3.218 -7.859 1.00 82.94 104 THR A N 1
ATOM 785 C CA . THR A 1 104 ? -10.996 -4.054 -8.464 1.00 82.94 104 THR A CA 1
ATOM 786 C C . THR A 1 104 ? -11.570 -5.060 -7.466 1.00 82.94 104 THR A C 1
ATOM 788 O O . THR A 1 104 ? -12.788 -5.179 -7.367 1.00 82.94 104 THR A O 1
ATOM 791 N N . LEU A 1 105 ? -10.722 -5.746 -6.692 1.00 81.44 105 LEU A N 1
ATOM 792 C CA . LEU A 1 105 ? -11.169 -6.690 -5.665 1.00 81.44 105 LEU A CA 1
ATOM 793 C C . LEU A 1 105 ? -12.010 -5.998 -4.588 1.00 81.44 105 LEU A C 1
ATOM 795 O O . LEU A 1 105 ? -13.073 -6.501 -4.237 1.00 81.44 105 LEU A O 1
ATOM 799 N N . GLN A 1 106 ? -11.579 -4.830 -4.108 1.00 76.50 106 GLN A N 1
ATOM 800 C CA . GLN A 1 106 ? -12.331 -4.085 -3.097 1.00 76.50 106 GLN A CA 1
ATOM 801 C C . GLN A 1 106 ? -13.679 -3.584 -3.627 1.00 76.50 106 GLN A C 1
ATOM 803 O O . GLN A 1 106 ? -14.675 -3.662 -2.918 1.00 76.50 106 GLN A O 1
ATOM 808 N N . LEU A 1 107 ? -13.755 -3.148 -4.889 1.00 78.88 107 LEU A N 1
ATOM 809 C CA . LEU A 1 107 ? -15.029 -2.777 -5.514 1.00 78.88 107 LEU A CA 1
ATOM 810 C C . LEU A 1 107 ? -16.000 -3.963 -5.614 1.00 78.88 107 LEU A C 1
ATOM 812 O O . LEU A 1 107 ? -17.200 -3.781 -5.417 1.00 78.88 107 LEU A O 1
ATOM 816 N N . ILE A 1 108 ? -15.498 -5.170 -5.896 1.00 83.06 108 ILE A N 1
ATOM 817 C CA . ILE A 1 108 ? -16.316 -6.392 -5.908 1.00 83.06 108 ILE A CA 1
ATOM 818 C C . ILE A 1 108 ? -16.828 -6.705 -4.499 1.00 83.06 108 ILE A C 1
ATOM 820 O O . ILE A 1 108 ? -18.014 -6.979 -4.340 1.00 83.06 108 ILE A O 1
ATOM 824 N N . VAL A 1 109 ? -15.959 -6.632 -3.485 1.00 74.88 109 VAL A N 1
ATOM 825 C CA . VAL A 1 109 ? -16.330 -6.884 -2.083 1.00 74.88 109 VAL A CA 1
ATOM 826 C C . VAL A 1 109 ? -17.387 -5.890 -1.612 1.00 74.88 109 VAL A C 1
ATOM 828 O O . VAL A 1 109 ? -18.412 -6.314 -1.097 1.00 74.88 109 VAL A O 1
ATOM 831 N N . ILE A 1 110 ? -17.188 -4.590 -1.852 1.00 70.19 110 ILE A N 1
ATOM 832 C CA . ILE A 1 110 ? -18.151 -3.544 -1.475 1.00 70.19 110 ILE A CA 1
ATOM 833 C C . ILE A 1 110 ? -19.497 -3.753 -2.175 1.00 70.19 110 ILE A C 1
ATOM 835 O O . ILE A 1 110 ? -20.532 -3.570 -1.554 1.00 70.19 110 ILE A O 1
ATOM 839 N N . LYS A 1 111 ? -19.502 -4.146 -3.456 1.00 72.06 111 LYS A N 1
ATOM 840 C CA . LYS A 1 111 ? -20.744 -4.428 -4.193 1.00 72.06 111 LYS A CA 1
ATOM 841 C C . LYS A 1 111 ? -21.458 -5.699 -3.707 1.00 72.06 111 LYS A C 1
ATOM 843 O O . LYS A 1 111 ? -22.636 -5.876 -3.999 1.00 72.0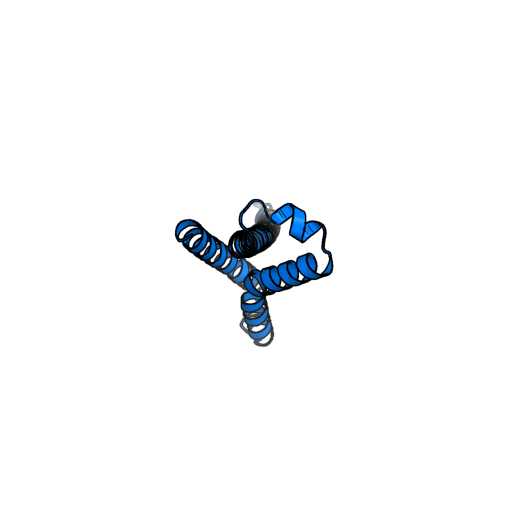6 111 LYS A O 1
ATOM 848 N N . SER A 1 112 ? -20.734 -6.604 -3.053 1.00 63.12 112 SER A N 1
ATOM 849 C CA . SER A 1 112 ? -21.260 -7.861 -2.519 1.00 63.12 112 SER A CA 1
ATOM 850 C C . SER A 1 112 ? -21.735 -7.758 -1.063 1.00 63.12 112 SER A C 1
ATOM 852 O O . SER A 1 112 ? -22.304 -8.737 -0.575 1.00 63.12 112 SER A O 1
ATOM 854 N N . LEU A 1 113 ? -21.463 -6.640 -0.378 1.00 55.69 113 LEU A N 1
ATOM 855 C CA . LEU A 1 113 ? -22.056 -6.279 0.915 1.00 55.69 113 LEU A CA 1
ATOM 856 C C . LEU A 1 113 ? -23.424 -5.618 0.712 1.00 55.69 113 LEU A C 1
ATOM 858 O O . LEU A 1 113 ? -24.289 -5.846 1.582 1.00 55.69 113 LEU A O 1
#

Secondary structure (DSSP, 8-state):
-----SSHHHHHHHHHHHHHHHHHHHHHHHHHHHHHHHHHHH-GGGHHHHHH-HHHHHHHHHHHHIIIIIHHHHHHHHHHHSGGG--HHHHHHHHHHHHHHHHHHHHHHHHH-

Foldseek 3Di:
DDDPDDDPPPVVVVVVVLVVLLVVLLVVLLVLQLQLVQCVPPNNVCPVVCVVPVVSVVVSSVVSCCLRPVVLVVVVVVLCVDPVSVDPSVSSVSSNVSSVVSVVVSVVSVVVD

Organism: NCBI:txid3115853